Protein AF-A0A379B1H8-F1 (afdb_monomer_lite)

Organism: Neisseria gonorrhoeae (NCBI:txid485)

Foldseek 3Di:
DDDDDDADKDFDDPCPCVVVVVVCVVVVHDDPDDDWDDDDRMID

Structure (mmCIF, N/CA/C/O backbone):
data_AF-A0A379B1H8-F1
#
_entry.id   AF-A0A379B1H8-F1
#
loop_
_atom_site.group_PDB
_atom_site.id
_atom_site.type_symbol
_atom_site.label_atom_id
_atom_site.label_alt_id
_atom_site.label_comp_id
_atom_site.label_asym_id
_atom_site.label_entity_id
_atom_site.label_seq_id
_atom_site.pdbx_PDB_ins_code
_atom_site.Cartn_x
_atom_site.Cartn_y
_atom_site.Cartn_z
_atom_site.occupancy
_atom_site.B_iso_or_equiv
_atom_site.auth_seq_id
_atom_site.auth_comp_id
_atom_site.auth_asym_id
_atom_site.auth_atom_id
_atom_site.pdbx_PDB_model_num
ATOM 1 N N . MET A 1 1 ? -5.890 0.693 21.730 1.00 60.56 1 MET A N 1
ATOM 2 C CA . MET A 1 1 ? -5.817 0.587 20.257 1.00 60.56 1 MET A CA 1
ATOM 3 C C . MET A 1 1 ? -4.360 0.380 19.917 1.00 60.56 1 MET A C 1
ATOM 5 O O . MET A 1 1 ? -3.550 1.166 20.390 1.00 60.56 1 MET A O 1
ATOM 9 N N . ASN A 1 2 ? -4.028 -0.697 19.207 1.00 85.69 2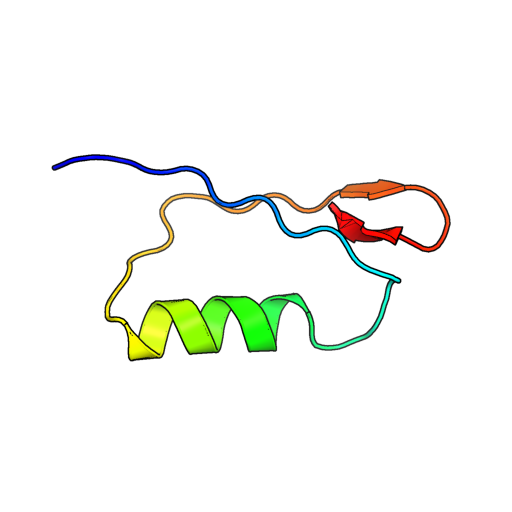 ASN A N 1
ATOM 10 C CA . ASN A 1 2 ? -2.639 -1.002 18.876 1.00 85.69 2 ASN A CA 1
ATOM 11 C C . ASN A 1 2 ? -2.357 -0.476 17.474 1.00 85.69 2 ASN A C 1
ATOM 13 O O . ASN A 1 2 ? -3.080 -0.809 16.537 1.00 85.69 2 ASN A O 1
ATOM 17 N N . ASN A 1 3 ? -1.324 0.350 17.350 1.00 92.12 3 ASN A N 1
ATOM 18 C CA . ASN A 1 3 ? -0.846 0.813 16.058 1.00 92.12 3 ASN A CA 1
ATOM 19 C C . ASN A 1 3 ? 0.119 -0.235 15.496 1.00 92.12 3 ASN A C 1
ATOM 21 O O . ASN A 1 3 ? 0.870 -0.867 16.241 1.00 92.12 3 ASN A O 1
ATOM 25 N N . SER A 1 4 ? 0.099 -0.423 14.182 1.00 94.88 4 SER A N 1
ATOM 26 C CA . SER A 1 4 ? 0.999 -1.337 13.479 1.00 94.88 4 SER A CA 1
ATOM 27 C C . SER A 1 4 ? 1.606 -0.630 12.276 1.00 94.88 4 SER A C 1
ATOM 29 O O . SER A 1 4 ? 1.003 0.290 11.726 1.00 94.88 4 SER A O 1
ATOM 31 N N . VAL A 1 5 ? 2.807 -1.055 11.892 1.00 95.31 5 VAL A N 1
ATOM 32 C CA . VAL A 1 5 ? 3.528 -0.540 10.724 1.00 95.31 5 VAL A CA 1
ATOM 33 C C . VAL A 1 5 ? 3.560 -1.636 9.666 1.00 95.31 5 VAL A C 1
ATOM 35 O O . VAL A 1 5 ? 3.838 -2.791 9.984 1.00 95.31 5 VAL A O 1
ATOM 38 N N . ILE A 1 6 ? 3.260 -1.267 8.422 1.00 94.38 6 ILE A N 1
ATOM 39 C CA . ILE A 1 6 ? 3.325 -2.140 7.249 1.00 94.38 6 ILE A CA 1
ATOM 40 C C . ILE A 1 6 ? 4.322 -1.503 6.279 1.00 94.38 6 ILE A C 1
ATOM 42 O O . ILE A 1 6 ? 4.187 -0.324 5.964 1.00 94.38 6 ILE A O 1
ATOM 46 N N . THR A 1 7 ? 5.303 -2.277 5.818 1.00 94.81 7 THR A N 1
ATOM 47 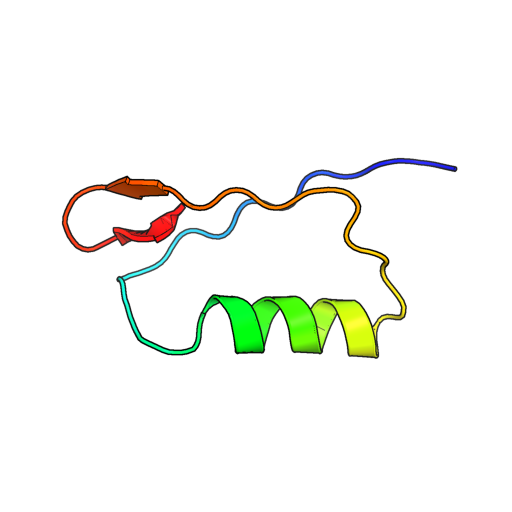C CA . THR A 1 7 ? 6.284 -1.868 4.800 1.00 94.81 7 THR A CA 1
ATOM 48 C C . THR A 1 7 ? 6.080 -2.728 3.563 1.00 94.81 7 THR A C 1
ATOM 50 O O . THR A 1 7 ? 5.935 -3.947 3.685 1.00 94.81 7 THR A O 1
ATOM 53 N N . VAL A 1 8 ? 6.044 -2.111 2.382 1.00 92.00 8 VAL A N 1
ATOM 54 C CA . VAL A 1 8 ? 5.739 -2.800 1.124 1.00 92.00 8 VAL A CA 1
ATOM 55 C C . VAL A 1 8 ? 6.899 -2.589 0.167 1.00 92.00 8 VAL A C 1
ATOM 57 O O . VAL A 1 8 ? 7.104 -1.491 -0.321 1.00 92.00 8 VAL A O 1
ATOM 60 N N . ILE A 1 9 ? 7.633 -3.660 -0.137 1.00 92.31 9 ILE A N 1
ATOM 61 C CA . ILE A 1 9 ? 8.793 -3.604 -1.032 1.00 92.31 9 ILE A CA 1
ATOM 62 C C . ILE A 1 9 ? 8.436 -4.246 -2.369 1.00 92.31 9 ILE A C 1
ATOM 64 O O . ILE A 1 9 ? 7.972 -5.388 -2.404 1.00 92.31 9 ILE A O 1
ATOM 68 N N . GLY A 1 10 ? 8.670 -3.547 -3.478 1.00 89.50 10 GLY A N 1
ATOM 69 C CA . GLY A 1 10 ? 8.396 -4.094 -4.806 1.00 89.50 10 GLY A CA 1
ATOM 70 C C . GLY A 1 10 ? 8.929 -3.235 -5.943 1.00 89.50 10 GLY A C 1
ATOM 71 O O . GLY A 1 10 ? 9.290 -2.084 -5.739 1.00 89.50 10 GLY A O 1
ATOM 72 N N . LYS A 1 11 ? 8.988 -3.803 -7.152 1.00 89.75 11 LYS A N 1
ATOM 73 C CA . LYS A 1 11 ? 9.357 -3.053 -8.360 1.00 89.75 11 LYS A CA 1
ATOM 74 C C . LYS A 1 11 ? 8.332 -1.947 -8.613 1.00 89.75 11 LYS A C 1
ATOM 76 O O . LYS A 1 11 ? 7.131 -2.218 -8.526 1.00 89.75 11 LYS A O 1
ATOM 81 N N . ASP A 1 12 ? 8.800 -0.749 -8.947 1.00 88.50 12 ASP A N 1
ATOM 82 C CA . ASP A 1 12 ? 7.919 0.387 -9.190 1.00 88.50 12 ASP A CA 1
ATOM 83 C C . ASP A 1 12 ? 6.930 0.091 -10.322 1.00 88.50 12 ASP A C 1
ATOM 85 O O . ASP A 1 12 ? 7.279 -0.423 -11.393 1.00 88.50 12 ASP A O 1
ATOM 89 N N . ARG A 1 13 ? 5.657 0.373 -10.040 1.00 91.25 13 ARG A N 1
ATOM 90 C CA . ARG A 1 13 ? 4.561 0.290 -11.001 1.00 91.25 13 ARG A CA 1
ATOM 91 C C . ARG A 1 13 ? 3.376 1.120 -10.536 1.00 91.25 13 ARG A C 1
ATOM 93 O O . ARG A 1 13 ? 3.094 1.274 -9.345 1.00 91.25 13 ARG A O 1
ATOM 100 N N . VAL A 1 14 ? 2.576 1.532 -11.511 1.00 91.88 14 VAL A N 1
ATOM 101 C CA . VAL A 1 14 ? 1.274 2.145 -11.255 1.00 91.88 14 VAL A CA 1
ATOM 102 C C . VAL A 1 14 ? 0.381 1.173 -10.470 1.00 91.88 14 VAL A C 1
ATOM 104 O O . VAL A 1 14 ? 0.330 -0.029 -10.747 1.00 91.88 14 VAL A O 1
ATOM 107 N N . GLY A 1 15 ? -0.329 1.706 -9.474 1.00 94.38 15 GLY A N 1
ATOM 108 C CA . GLY A 1 15 ? -1.373 0.987 -8.740 1.00 94.38 15 GLY A CA 1
ATOM 109 C C . GLY A 1 15 ? -0.960 0.379 -7.398 1.00 94.38 15 GLY A C 1
ATOM 110 O O . GLY A 1 15 ? -1.840 -0.096 -6.693 1.00 94.38 15 GLY A O 1
ATOM 111 N N . ILE A 1 16 ? 0.313 0.443 -6.986 1.00 94.19 16 ILE A N 1
ATOM 112 C CA . ILE A 1 16 ? 0.757 -0.127 -5.694 1.00 94.19 16 ILE A CA 1
ATOM 113 C C . ILE A 1 16 ? -0.048 0.436 -4.512 1.00 94.19 16 ILE A C 1
ATOM 115 O O . ILE A 1 16 ? -0.571 -0.327 -3.702 1.00 94.19 16 ILE A O 1
ATOM 119 N N . VAL A 1 17 ? -0.240 1.758 -4.453 1.00 93.38 17 VAL A N 1
ATOM 120 C CA . VAL A 1 17 ? -1.038 2.398 -3.390 1.00 93.38 17 VAL A CA 1
ATOM 121 C C . VAL A 1 17 ? -2.499 1.941 -3.424 1.00 93.38 17 VAL A C 1
ATOM 123 O O . VAL A 1 17 ? -3.092 1.709 -2.371 1.00 93.38 17 VAL A O 1
ATOM 126 N N . TYR A 1 18 ? -3.085 1.780 -4.615 1.00 96.50 18 TYR A N 1
ATOM 127 C CA . TYR A 1 18 ? -4.457 1.288 -4.766 1.00 96.50 18 TYR A CA 1
ATOM 128 C C . TYR A 1 18 ? -4.589 -0.141 -4.238 1.00 96.50 18 TYR A C 1
ATOM 130 O O . TYR A 1 18 ? -5.467 -0.406 -3.423 1.00 96.50 18 TYR A O 1
ATOM 138 N N . ASP A 1 19 ? -3.692 -1.037 -4.642 1.00 96.00 19 ASP A N 1
ATOM 139 C CA . ASP A 1 19 ? -3.749 -2.443 -4.246 1.00 96.00 19 ASP A CA 1
ATOM 140 C C . ASP A 1 19 ? -3.610 -2.597 -2.726 1.00 96.00 19 ASP A C 1
ATOM 142 O O . ASP A 1 19 ? -4.410 -3.286 -2.093 1.00 96.00 19 ASP A O 1
ATOM 146 N N . VAL A 1 20 ? -2.650 -1.891 -2.118 1.00 95.81 20 VAL A N 1
ATOM 147 C CA . VAL A 1 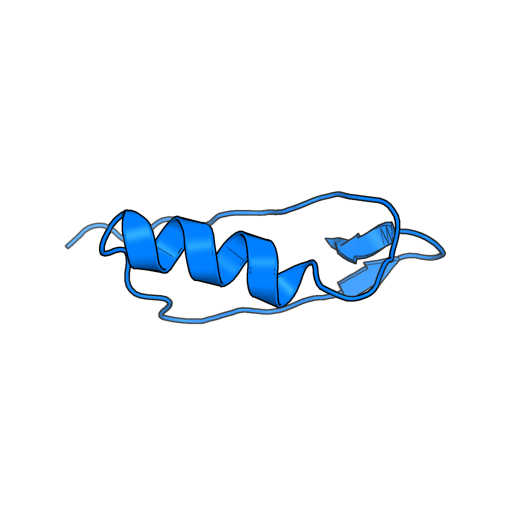20 ? -2.433 -1.928 -0.665 1.00 95.81 20 VAL A CA 1
ATOM 148 C C . VAL A 1 20 ? -3.620 -1.317 0.081 1.00 95.81 20 VAL A C 1
ATOM 150 O O . VAL A 1 20 ? -4.173 -1.950 0.980 1.00 95.81 20 VAL A O 1
ATOM 153 N N . SER A 1 21 ? -4.056 -0.109 -0.290 1.00 97.00 21 SER A N 1
ATOM 154 C CA . SER A 1 21 ? -5.168 0.567 0.395 1.00 97.00 21 SER A CA 1
ATOM 155 C C . SER A 1 21 ? -6.492 -0.186 0.254 1.00 97.00 21 SER A C 1
ATOM 157 O O . SER A 1 21 ? -7.258 -0.238 1.216 1.00 97.00 21 SER A O 1
ATOM 159 N N . LYS A 1 22 ? -6.735 -0.838 -0.889 1.00 98.25 22 LYS A N 1
ATOM 160 C CA . LYS A 1 22 ? -7.889 -1.716 -1.099 1.00 98.25 22 LYS A CA 1
ATOM 161 C C . LYS A 1 22 ? -7.877 -2.896 -0.130 1.00 98.25 22 LYS A C 1
ATOM 163 O O . LYS A 1 22 ? -8.877 -3.112 0.548 1.00 98.25 22 LYS A O 1
ATOM 168 N N . ILE A 1 23 ? -6.753 -3.606 -0.008 1.00 97.56 23 ILE A N 1
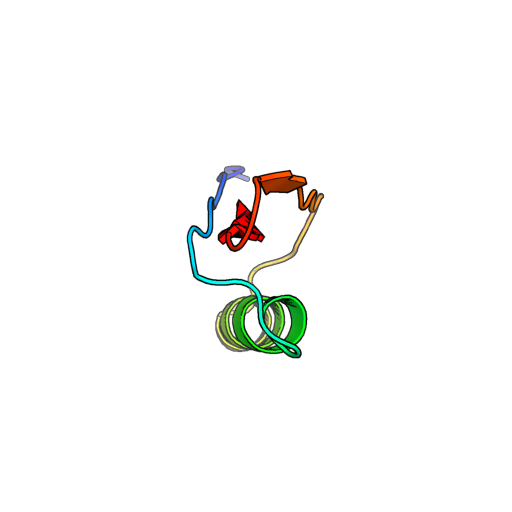ATOM 169 C CA . ILE A 1 23 ? -6.625 -4.741 0.922 1.00 97.56 23 ILE A CA 1
ATOM 170 C C . ILE A 1 23 ? -6.863 -4.285 2.369 1.00 97.56 23 ILE A C 1
ATOM 172 O O . ILE A 1 23 ? -7.575 -4.950 3.124 1.00 97.56 23 ILE A O 1
ATOM 176 N N . LEU A 1 24 ? -6.301 -3.139 2.768 1.00 97.19 24 LEU A N 1
ATOM 177 C CA . LEU A 1 24 ? -6.512 -2.585 4.110 1.00 97.19 24 LEU A CA 1
ATOM 178 C C . LEU A 1 24 ? -7.983 -2.221 4.349 1.00 97.19 24 LEU A C 1
ATOM 180 O O . LEU A 1 24 ? -8.535 -2.568 5.394 1.00 97.19 24 LEU A O 1
ATOM 184 N N . ALA A 1 25 ? -8.638 -1.592 3.371 1.00 98.06 25 ALA A N 1
ATOM 185 C CA . ALA A 1 25 ? -10.049 -1.227 3.451 1.00 98.06 25 ALA A CA 1
ATOM 186 C C . ALA A 1 25 ? -10.970 -2.457 3.537 1.00 98.06 25 ALA A C 1
ATOM 188 O O . ALA A 1 25 ? -11.869 -2.485 4.379 1.00 98.06 25 ALA A O 1
ATOM 189 N N . GLU A 1 26 ? -10.719 -3.500 2.738 1.00 98.56 26 GLU A N 1
ATOM 190 C CA . GLU A 1 26 ? -11.449 -4.779 2.784 1.00 98.56 26 GLU A CA 1
ATOM 191 C C . GLU A 1 26 ? -11.334 -5.457 4.160 1.00 98.56 26 GLU A C 1
ATOM 193 O O . GLU A 1 26 ? -12.291 -6.063 4.645 1.00 98.56 26 GLU A O 1
ATOM 198 N N . ASN A 1 27 ? -10.200 -5.278 4.843 1.00 97.31 27 ASN A N 1
ATOM 199 C CA . ASN A 1 27 ? -9.969 -5.767 6.204 1.00 97.31 27 ASN A CA 1
ATOM 200 C C . ASN A 1 27 ? -10.406 -4.780 7.303 1.00 97.31 27 ASN A C 1
ATOM 202 O O . ASN A 1 27 ? -10.192 -5.046 8.486 1.00 97.31 27 ASN A O 1
ATOM 206 N N . ARG A 1 28 ? -11.053 -3.660 6.942 1.00 97.44 28 ARG A N 1
ATOM 207 C CA . ARG A 1 28 ? -11.491 -2.592 7.863 1.00 97.44 28 ARG A CA 1
ATOM 208 C C . ARG A 1 28 ? -10.344 -2.009 8.702 1.00 97.44 28 ARG A C 1
ATOM 210 O O . ARG A 1 28 ? -10.535 -1.648 9.863 1.00 97.44 28 ARG A O 1
ATOM 217 N N . ILE A 1 29 ? -9.152 -1.915 8.117 1.00 96.38 29 ILE A N 1
ATOM 218 C CA . ILE A 1 29 ? -7.965 -1.322 8.738 1.00 96.38 29 ILE A CA 1
ATOM 219 C C . ILE A 1 29 ? -7.885 0.153 8.344 1.00 96.38 29 ILE A C 1
ATOM 221 O O . ILE A 1 29 ? -7.886 0.494 7.163 1.00 96.38 29 ILE A O 1
ATOM 225 N N . ASN A 1 30 ? -7.792 1.034 9.341 1.00 96.38 30 ASN A N 1
ATOM 226 C CA . ASN A 1 30 ? -7.644 2.469 9.113 1.00 96.38 30 ASN A CA 1
ATOM 227 C C . ASN A 1 30 ? -6.175 2.852 8.877 1.00 96.38 30 ASN A C 1
ATOM 229 O O . ASN A 1 30 ? -5.300 2.462 9.652 1.00 96.38 30 ASN A O 1
ATOM 233 N N . ILE A 1 31 ? -5.914 3.670 7.856 1.00 96.62 31 ILE A N 1
ATOM 234 C CA . ILE A 1 31 ? -4.581 4.215 7.572 1.00 96.62 31 ILE A CA 1
ATOM 235 C C . ILE A 1 31 ? -4.428 5.525 8.345 1.00 96.62 31 ILE A C 1
ATOM 237 O O . ILE A 1 31 ? -5.120 6.500 8.067 1.00 96.62 31 ILE A O 1
ATOM 241 N N . LEU A 1 32 ? -3.526 5.550 9.328 1.00 97.12 32 LEU A N 1
ATOM 242 C CA . LEU A 1 32 ? -3.230 6.764 10.101 1.00 97.12 32 LEU A CA 1
ATOM 243 C C . LEU A 1 32 ? -2.193 7.654 9.411 1.00 97.12 32 LEU A C 1
ATOM 245 O O . LEU A 1 32 ? -2.273 8.875 9.493 1.00 97.12 32 LEU A O 1
ATOM 249 N N . ASN A 1 33 ? -1.209 7.035 8.760 1.00 95.38 33 ASN A N 1
ATOM 250 C CA . ASN A 1 33 ? -0.175 7.704 7.985 1.00 95.38 33 ASN A CA 1
ATOM 251 C C . ASN A 1 33 ? 0.365 6.735 6.927 1.00 95.38 33 ASN A C 1
ATOM 253 O O . ASN A 1 33 ? 0.420 5.528 7.165 1.00 95.38 33 ASN A O 1
ATOM 257 N N . ILE A 1 34 ? 0.781 7.272 5.786 1.00 94.25 34 ILE A N 1
ATOM 258 C CA . ILE A 1 34 ? 1.458 6.538 4.722 1.00 94.25 34 ILE A CA 1
ATOM 259 C C . ILE A 1 34 ? 2.590 7.408 4.179 1.00 94.25 34 ILE A C 1
ATOM 261 O O . ILE A 1 34 ? 2.425 8.606 3.964 1.00 94.25 34 ILE A O 1
ATOM 265 N N . SER A 1 35 ? 3.739 6.789 3.948 1.00 92.50 35 SER A N 1
ATOM 266 C CA . SER A 1 35 ? 4.876 7.385 3.256 1.00 92.50 35 SER A CA 1
ATOM 267 C C . SER A 1 35 ? 5.384 6.381 2.236 1.00 92.50 35 SER A C 1
ATOM 269 O O . SER A 1 35 ? 5.414 5.191 2.532 1.00 92.50 35 SER A O 1
ATOM 271 N N . GLN A 1 36 ? 5.790 6.864 1.069 1.00 89.50 36 GLN A N 1
ATOM 272 C CA . GLN A 1 36 ? 6.388 6.064 0.007 1.00 89.50 36 GLN A CA 1
ATOM 273 C C . GLN A 1 36 ? 7.748 6.666 -0.323 1.00 89.50 36 GLN A C 1
ATOM 275 O O . GLN A 1 36 ? 7.872 7.891 -0.415 1.00 89.50 36 GLN A O 1
ATOM 280 N N . GLN A 1 37 ? 8.748 5.817 -0.539 1.00 88.81 37 GLN A N 1
ATOM 281 C CA . GLN A 1 37 ? 10.051 6.243 -1.036 1.00 88.81 37 GLN A CA 1
ATOM 282 C C . GLN A 1 37 ? 10.399 5.466 -2.306 1.00 88.81 37 GLN A C 1
ATOM 284 O O . GLN A 1 37 ? 10.298 4.242 -2.330 1.00 88.81 37 GLN A O 1
ATOM 289 N N . LEU A 1 38 ? 10.816 6.181 -3.357 1.00 86.69 38 LEU A N 1
ATOM 290 C CA . LEU A 1 38 ? 11.469 5.559 -4.509 1.00 86.69 38 LEU A CA 1
ATOM 291 C C . LEU A 1 38 ? 12.938 5.306 -4.164 1.00 86.69 38 LEU A C 1
ATOM 293 O O . LEU A 1 38 ? 13.658 6.221 -3.756 1.00 86.69 38 LEU A O 1
ATOM 297 N N . MET A 1 39 ? 13.369 4.065 -4.347 1.00 85.38 39 MET A N 1
ATOM 298 C CA . MET A 1 39 ? 14.762 3.645 -4.338 1.00 85.38 39 MET A CA 1
ATOM 299 C C . MET A 1 39 ? 15.052 2.993 -5.683 1.00 85.38 39 MET A C 1
ATOM 301 O O . MET A 1 39 ? 14.682 1.842 -5.909 1.00 85.38 39 MET A O 1
ATOM 305 N N . ASP A 1 40 ? 15.694 3.739 -6.578 1.00 85.75 40 ASP A N 1
ATOM 306 C CA . ASP A 1 40 ? 15.950 3.311 -7.955 1.00 85.75 40 ASP A CA 1
ATOM 307 C C . ASP A 1 40 ? 14.651 2.841 -8.651 1.00 85.75 40 ASP A C 1
ATOM 309 O O . ASP A 1 40 ? 13.675 3.589 -8.698 1.00 85.75 40 ASP A O 1
ATOM 313 N N . ASP A 1 41 ? 14.619 1.598 -9.146 1.00 77.62 41 ASP A N 1
ATOM 314 C CA . ASP A 1 41 ? 13.456 0.962 -9.786 1.00 77.62 41 ASP A CA 1
ATOM 315 C C . ASP A 1 41 ? 12.488 0.286 -8.782 1.00 77.62 41 ASP A C 1
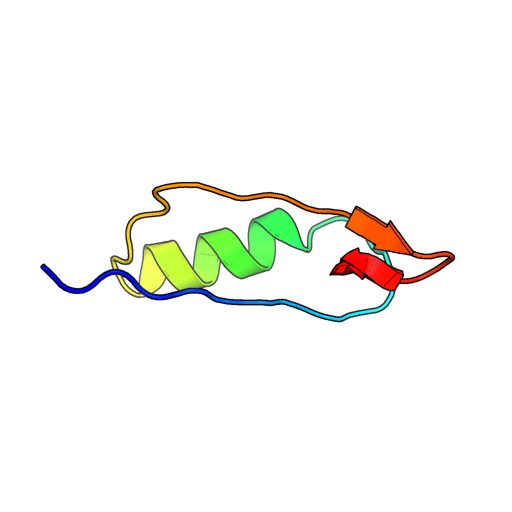ATOM 317 O O . ASP A 1 41 ? 11.622 -0.500 -9.184 1.00 77.62 41 ASP A O 1
ATOM 321 N N . PHE A 1 42 ? 12.636 0.523 -7.473 1.00 76.31 42 PHE A N 1
ATOM 322 C CA . PHE A 1 42 ? 11.842 -0.104 -6.408 1.00 76.31 42 PHE A CA 1
ATOM 323 C C . PHE A 1 42 ? 11.130 0.920 -5.511 1.00 76.31 42 PHE A C 1
ATOM 325 O O . PHE A 1 42 ? 11.614 2.024 -5.266 1.00 76.31 42 PHE A O 1
ATOM 332 N N . LEU A 1 43 ? 9.977 0.515 -4.978 1.00 78.81 43 LEU A N 1
ATOM 333 C CA . LEU A 1 43 ? 9.252 1.200 -3.910 1.00 78.81 43 LEU A CA 1
ATOM 334 C C . LEU A 1 43 ? 9.457 0.495 -2.569 1.00 78.81 43 LEU A C 1
ATOM 336 O O . LEU A 1 43 ? 9.569 -0.735 -2.530 1.00 78.81 43 LEU A O 1
ATOM 340 N N . LEU A 1 44 ? 9.458 1.301 -1.502 1.00 66.56 44 LEU A N 1
ATOM 341 C CA . LEU A 1 44 ? 9.403 0.912 -0.087 1.00 66.56 44 LEU A CA 1
ATOM 342 C C . LEU A 1 44 ? 8.145 1.454 0.607 1.00 66.56 44 LEU A C 1
ATOM 344 O O . LEU A 1 44 ? 7.736 2.590 0.249 1.00 66.56 44 LEU A O 1
#

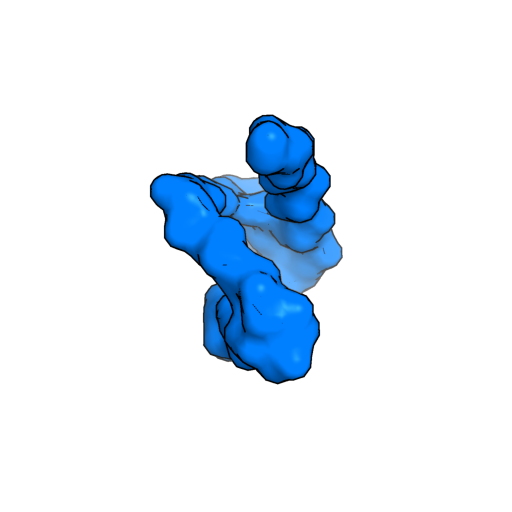Sequence (44 aa):
MNNSVITVIGKDRVGIVYDVSKILAENRINILNISQQLMDDFLL

pLDDT: mean 91.11, std 8.09, range [60.56, 98.56]

Secondary structure (DSSP, 8-state):
---------EE--TTHHHHHHHHHHHTT---S-----EETTEE-

InterPro domains:
  IPR002912 ACT domain [PF01842] (5-36)
  IPR002912 ACT domain [PS51671] (5-44)
  IPR045865 ACT-like domain [SSF55021] (4-42)

Radius of gyration: 11.42 Å; chains: 1; bounding box: 27×14×32 Å